Protein AF-A0A832YXT6-F1 (afdb_monomer)

Organism: NCBI:txid334771

Mean predicted aligned error: 10.34 Å

Radius of gyration: 21.73 Å; Cα contacts (8 Å, |Δi|>4): 148; chains: 1; bounding box: 52×57×68 Å

Solvent-accessible surface area (backbone atoms only — not comparable to full-atom values): 9411 Å² total; per-residue (Å²): 140,81,83,88,76,83,81,77,76,82,89,67,84,73,73,73,78,72,69,59,74,71,62,51,36,49,54,51,18,50,54,30,50,62,50,26,76,77,50,55,71,71,57,18,39,50,29,47,48,50,21,47,49,39,21,22,47,47,35,36,63,44,42,91,47,62,73,54,45,79,39,50,91,75,47,51,70,70,56,38,44,54,49,25,54,48,50,38,44,74,72,64,76,38,54,74,68,55,45,53,51,48,53,48,50,57,49,34,39,50,40,50,48,43,43,76,77,30,92,80,52,82,70,85,56,63,92,69,61,64,70,61,45,50,53,46,48,52,50,51,39,53,52,29,46,56,49,32,51,64,59,65,44,74,59,73,68,68,66,62,75,77,112

Nearest PDB structures (foldseek):
  1ylm-assembly1_B  TM=4.251E-01  e=3.078E-01  Bacillus subtilis subsp. subtilis str. 168
  2oer-assembly1_A  TM=2.114E-01  e=7.190E+00  Pseudomonas aeruginosa

Foldseek 3Di:
DDDDDDPDDPPCPPVPPPPPVLLVQLVQLVVLLVVLVVDDVLSVLVSLLVSLLSLLLSQQCLDPPPVCVVCVVVDDSLRSNVVSLVRCVVVVLADPVLSVLLNLLSVLSVLSNVCVVDVPSPDPRDDDDSVSSSVSSNVSSVSSVVSNCPRVDPDPVVVVVVD

Secondary structure (DSSP, 8-state):
--------------------TTHHHHHHHHHHHHHHTTS-HHHHHHHHHHHHHHHHHHHHHHSS-HHHHHTGGGS-HHHHHHHHHHHHHHTTSS-HHHHHHHHHHHHHHHHHHHHHH-TT--S-PPP--HHHHHHHHHHHHHHHHHHHHHHH---GGGTTT--

Sequence (163 aa):
MDTDKDDEKPSGGGKVMKSDPELSWNAKANELIEKALQYSADIAVILLLSAAEIAASAIIVCSKERKLRTNLCRLSTKKRLNRALSILRREGYVSHQEYLLIRRVLRDLRCIRNSMLHPICVERCSETDLSSAIGVVKRFIALADRYVVEKCRPSAAADSAIR

Structure (mmCIF, N/CA/C/O backbone):
data_AF-A0A832YXT6-F1
#
_entry.id   AF-A0A832YXT6-F1
#
loop_
_atom_site.group_PDB
_atom_site.id
_atom_site.type_symbol
_atom_site.label_atom_id
_atom_site.label_alt_id
_atom_site.label_comp_id
_atom_site.label_asym_id
_atom_site.label_entity_id
_atom_site.label_seq_id
_atom_site.pdbx_PDB_ins_code
_atom_site.Cartn_x
_atom_site.Cartn_y
_atom_site.Cartn_z
_atom_site.occupancy
_atom_site.B_iso_or_equiv
_atom_site.auth_seq_id
_atom_site.auth_comp_id
_atom_site.auth_asym_id
_atom_site.auth_atom_id
_atom_site.pdbx_PDB_model_num
ATOM 1 N N . MET A 1 1 ? 36.572 37.109 52.160 1.00 47.84 1 MET A N 1
ATOM 2 C CA . MET A 1 1 ? 37.078 35.955 51.391 1.00 47.84 1 MET A CA 1
ATOM 3 C C . MET A 1 1 ? 36.860 34.791 52.337 1.00 47.84 1 MET A C 1
ATOM 5 O O . MET A 1 1 ? 37.431 34.839 53.411 1.00 47.84 1 MET A O 1
ATOM 9 N N . ASP A 1 2 ? 35.838 33.957 52.188 1.00 42.06 2 ASP A N 1
ATOM 10 C CA . ASP A 1 2 ? 35.416 33.259 50.977 1.00 42.06 2 ASP A CA 1
ATOM 11 C C . ASP A 1 2 ? 33.891 33.158 50.844 1.00 42.06 2 ASP A C 1
ATOM 13 O O . ASP A 1 2 ? 33.147 33.236 51.816 1.00 42.06 2 ASP A O 1
ATOM 17 N N . THR A 1 3 ? 33.450 33.081 49.593 1.00 46.06 3 THR A N 1
ATOM 18 C CA . THR A 1 3 ? 32.055 33.034 49.150 1.00 46.06 3 THR A CA 1
ATOM 19 C C . THR A 1 3 ? 31.544 31.596 49.145 1.00 46.06 3 THR A C 1
ATOM 21 O O . THR A 1 3 ? 32.033 30.798 48.341 1.00 46.06 3 THR A O 1
ATOM 24 N N . ASP A 1 4 ? 30.526 31.295 49.948 1.00 43.22 4 ASP A N 1
ATOM 25 C CA . ASP A 1 4 ? 29.709 30.095 49.763 1.00 43.22 4 ASP A CA 1
ATOM 26 C C . ASP A 1 4 ? 28.814 30.301 48.537 1.00 43.22 4 ASP A C 1
ATOM 28 O O . ASP A 1 4 ? 27.963 31.190 48.493 1.00 43.22 4 ASP A O 1
ATOM 32 N N . LYS A 1 5 ? 29.101 29.528 47.489 1.00 50.44 5 LYS A N 1
ATOM 33 C CA . LYS A 1 5 ? 28.316 29.467 46.261 1.00 50.44 5 LYS A CA 1
ATOM 34 C C . LYS A 1 5 ? 27.227 28.416 46.434 1.00 50.44 5 LYS A C 1
ATOM 36 O O . LYS A 1 5 ? 27.525 27.234 46.578 1.00 50.44 5 LYS A O 1
ATOM 41 N N . ASP A 1 6 ? 25.984 28.870 46.368 1.00 44.47 6 ASP A N 1
ATOM 42 C CA . ASP A 1 6 ? 24.814 28.031 46.149 1.00 44.47 6 ASP A CA 1
ATOM 43 C C . ASP A 1 6 ? 24.897 27.397 44.752 1.00 44.47 6 ASP A C 1
ATOM 45 O O . ASP 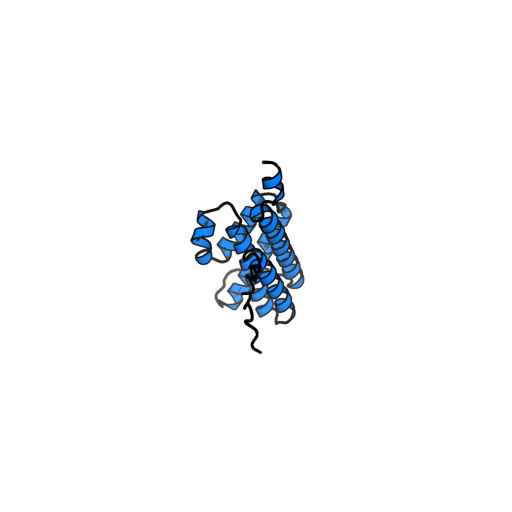A 1 6 ? 24.689 28.061 43.735 1.00 44.47 6 ASP A O 1
ATOM 49 N N . ASP A 1 7 ? 25.211 26.102 44.689 1.00 45.69 7 ASP A N 1
ATOM 50 C CA . ASP A 1 7 ? 25.070 25.316 43.464 1.00 45.69 7 ASP A CA 1
ATOM 51 C C . ASP A 1 7 ? 23.587 24.966 43.258 1.00 45.69 7 ASP A C 1
ATOM 53 O O . ASP A 1 7 ? 23.076 23.924 43.687 1.00 45.69 7 ASP A O 1
ATOM 57 N N . GLU A 1 8 ? 22.885 25.865 42.565 1.00 40.12 8 GLU A N 1
ATOM 58 C CA . GLU A 1 8 ? 21.626 25.567 41.891 1.00 40.12 8 GLU A CA 1
ATOM 59 C C . GLU A 1 8 ? 21.807 24.342 40.982 1.00 40.12 8 GLU A C 1
ATOM 61 O O . GLU A 1 8 ? 22.487 24.375 39.956 1.00 40.12 8 GLU A O 1
ATOM 66 N N . LYS A 1 9 ? 21.138 23.237 41.324 1.00 42.59 9 LYS A N 1
ATOM 67 C CA . LYS A 1 9 ? 20.906 22.143 40.375 1.00 42.59 9 LYS A CA 1
ATOM 68 C C . LYS A 1 9 ? 20.010 22.665 39.247 1.00 42.59 9 LYS A C 1
ATOM 70 O O . LYS A 1 9 ? 18.857 23.003 39.529 1.00 42.59 9 LYS A O 1
ATOM 75 N N . PRO A 1 10 ? 20.436 22.646 37.970 1.00 39.84 10 PRO A N 1
ATOM 76 C CA . PRO A 1 10 ? 19.526 22.958 36.886 1.00 39.84 10 PRO A CA 1
ATOM 77 C C . PRO A 1 10 ? 18.514 21.816 36.758 1.00 39.84 10 PRO A C 1
ATOM 79 O O . PRO A 1 10 ? 18.803 20.725 36.258 1.00 39.84 10 PRO A O 1
ATOM 82 N N . SER A 1 11 ? 17.293 22.092 37.219 1.00 46.38 11 SER A N 1
ATOM 83 C CA . SER A 1 11 ? 16.077 21.378 36.836 1.00 46.38 11 SER A CA 1
ATOM 84 C C . SER A 1 11 ? 15.826 21.624 35.351 1.00 46.38 11 SER A C 1
ATOM 86 O O . SER A 1 11 ? 15.066 22.497 34.954 1.00 46.38 11 SER A O 1
ATOM 88 N N . GLY A 1 12 ? 16.518 20.855 34.520 1.00 34.38 12 GLY A N 1
ATOM 89 C CA . GLY A 1 12 ? 16.417 20.886 33.070 1.00 34.38 12 GLY A CA 1
ATOM 90 C C . GLY A 1 12 ? 16.170 19.488 32.542 1.00 34.38 12 GLY A C 1
ATOM 91 O O . GLY A 1 12 ? 16.916 19.002 31.698 1.00 34.38 12 GLY A O 1
ATOM 92 N N . GLY A 1 13 ? 15.139 18.814 33.061 1.00 30.39 13 GLY A N 1
ATOM 93 C CA . GLY A 1 13 ? 14.572 17.627 32.433 1.00 30.39 13 GLY A CA 1
ATOM 94 C C . GLY A 1 13 ? 13.951 18.026 31.101 1.00 30.39 13 GLY A C 1
ATOM 95 O O . GLY A 1 13 ? 12.731 18.117 30.988 1.00 30.39 13 GLY A O 1
ATOM 96 N N . GLY A 1 14 ? 14.800 18.308 30.110 1.00 30.53 14 GLY A N 1
ATOM 97 C CA . GLY A 1 14 ? 14.432 18.431 28.716 1.00 30.53 14 GLY A CA 1
ATOM 98 C C . GLY A 1 14 ? 13.745 17.134 28.345 1.00 30.53 14 GLY A C 1
ATOM 99 O O . GLY A 1 14 ? 14.385 16.108 28.119 1.00 30.53 14 GLY A O 1
ATOM 100 N N . LYS A 1 15 ? 12.415 17.163 28.381 1.00 35.06 15 LYS A N 1
ATOM 101 C CA . LYS A 1 15 ? 11.565 16.076 27.936 1.00 35.06 15 LYS A CA 1
ATOM 102 C C . LYS A 1 15 ? 11.845 15.968 26.447 1.00 35.06 15 LYS A C 1
ATOM 104 O O . LYS A 1 15 ? 11.266 16.708 25.658 1.00 35.06 15 LYS A O 1
ATOM 109 N N . VAL A 1 16 ? 12.805 15.113 26.089 1.00 35.97 16 VAL A N 1
ATOM 110 C CA . VAL A 1 16 ? 13.066 14.702 24.713 1.00 35.97 16 VAL A CA 1
ATOM 111 C C . VAL A 1 16 ? 11.695 14.378 24.151 1.00 35.97 16 VAL A C 1
ATOM 113 O O . VAL A 1 16 ? 11.046 13.439 24.623 1.00 35.97 16 VAL A O 1
ATOM 116 N N . MET A 1 17 ? 11.206 15.224 23.240 1.00 36.25 17 MET A N 1
ATOM 117 C CA . MET A 1 17 ? 9.991 14.951 22.494 1.00 36.25 17 MET A CA 1
ATOM 118 C C . MET A 1 17 ? 10.288 13.654 21.758 1.00 36.25 17 MET A C 1
ATOM 120 O O . MET A 1 17 ? 10.969 13.651 20.737 1.00 36.25 17 MET A O 1
ATOM 124 N N . LYS A 1 18 ? 9.870 12.527 22.342 1.00 38.94 18 LYS A N 1
ATOM 125 C CA . LYS A 1 18 ? 9.826 11.253 21.646 1.00 38.94 18 LYS A CA 1
ATOM 126 C C . LYS A 1 18 ? 8.873 11.516 20.496 1.00 38.94 18 LYS A C 1
ATOM 128 O O . LYS A 1 18 ? 7.674 11.653 20.721 1.00 38.94 18 LYS A O 1
ATOM 133 N N . SER A 1 19 ? 9.430 11.718 19.307 1.00 47.38 19 SER A N 1
ATOM 134 C CA . SER A 1 19 ? 8.662 11.778 18.077 1.00 47.38 19 SER A CA 1
ATOM 135 C C . SER A 1 19 ? 7.743 10.566 18.084 1.00 47.38 19 SER A C 1
ATOM 137 O O . SER A 1 19 ? 8.212 9.452 18.332 1.00 47.38 19 SER A O 1
ATOM 139 N N . ASP A 1 20 ? 6.436 10.800 17.930 1.00 55.06 20 ASP A N 1
ATOM 140 C CA . ASP A 1 20 ? 5.442 9.732 17.984 1.00 55.06 20 ASP A CA 1
ATOM 141 C C . ASP A 1 20 ? 5.927 8.596 17.080 1.00 55.06 20 ASP A C 1
ATOM 143 O O . ASP A 1 20 ? 6.083 8.806 15.868 1.00 55.06 20 ASP A O 1
ATOM 147 N N . PRO A 1 21 ? 6.220 7.405 17.635 1.00 55.03 21 PRO A N 1
ATOM 148 C CA . PRO A 1 21 ? 6.840 6.340 16.870 1.00 55.03 21 PRO A CA 1
ATOM 149 C C . PRO A 1 21 ? 5.966 5.916 15.694 1.00 55.03 21 PRO A C 1
ATOM 151 O O . PRO A 1 21 ? 6.491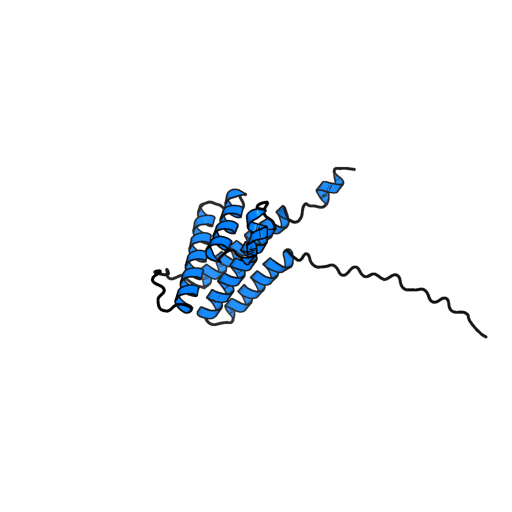 5.297 14.793 1.00 55.03 21 PRO A O 1
ATOM 154 N N . GLU A 1 22 ? 4.682 6.272 15.660 1.00 51.84 22 GLU A N 1
ATOM 155 C CA . GLU A 1 22 ? 3.734 5.989 14.579 1.00 51.84 22 GLU A CA 1
ATOM 156 C C . GLU A 1 22 ? 3.872 6.952 13.382 1.00 51.84 22 GLU A C 1
ATOM 158 O O . GLU A 1 22 ? 3.747 6.521 12.236 1.00 51.84 22 GLU A O 1
ATOM 163 N N . LEU A 1 23 ? 4.240 8.221 13.609 1.00 55.56 23 LEU A N 1
ATOM 164 C CA . LEU A 1 23 ? 4.557 9.191 12.542 1.00 55.56 23 LEU A CA 1
ATOM 165 C C . LEU A 1 23 ? 5.890 8.887 11.852 1.00 55.56 23 LEU A C 1
ATOM 167 O O . LEU A 1 23 ? 6.079 9.175 10.670 1.00 55.56 23 LEU A O 1
ATOM 171 N N . SER A 1 24 ? 6.799 8.239 12.579 1.00 74.88 24 SER A N 1
ATOM 172 C CA . SER A 1 24 ? 8.070 7.755 12.039 1.00 74.88 24 SER A CA 1
ATOM 173 C C . SER A 1 24 ? 7.877 6.744 10.894 1.00 74.88 24 SER A C 1
ATOM 175 O O . SER A 1 24 ? 8.708 6.677 9.990 1.00 74.88 24 SER A O 1
ATOM 177 N N . TRP A 1 25 ? 6.764 5.997 10.850 1.00 84.75 25 TRP A N 1
ATOM 178 C CA . TRP A 1 25 ? 6.602 4.894 9.892 1.00 84.75 25 TRP A CA 1
ATOM 179 C C . TRP A 1 25 ? 6.303 5.420 8.494 1.00 84.75 25 TRP A C 1
ATOM 181 O O . TRP A 1 25 ? 6.964 5.021 7.538 1.00 84.75 25 TRP A O 1
ATOM 191 N N . ASN A 1 26 ? 5.361 6.352 8.354 1.00 86.44 26 ASN A N 1
ATOM 192 C CA . ASN A 1 26 ? 5.058 6.929 7.044 1.00 86.44 26 ASN A CA 1
ATOM 193 C C . ASN A 1 26 ? 6.191 7.836 6.550 1.00 86.44 26 ASN A C 1
ATOM 195 O O . ASN A 1 26 ? 6.486 7.835 5.356 1.00 86.44 26 ASN A O 1
ATOM 199 N N . ALA A 1 27 ? 6.892 8.532 7.452 1.00 86.19 27 ALA A N 1
ATOM 200 C CA . ALA A 1 27 ? 8.130 9.231 7.109 1.00 86.19 27 ALA A CA 1
ATOM 201 C C . ALA A 1 27 ? 9.182 8.255 6.551 1.00 86.19 27 ALA A C 1
ATOM 203 O O . ALA A 1 27 ? 9.743 8.490 5.480 1.00 86.19 27 ALA A O 1
ATOM 204 N N . LYS A 1 28 ? 9.370 7.099 7.205 1.00 90.19 28 LYS A N 1
ATOM 205 C CA . LYS A 1 28 ? 10.270 6.047 6.720 1.00 90.19 28 LYS A CA 1
ATOM 206 C C . LYS A 1 28 ? 9.821 5.460 5.382 1.00 90.19 28 LYS A C 1
ATOM 208 O O . LYS A 1 28 ? 10.658 5.170 4.532 1.00 90.19 28 LYS A O 1
ATOM 213 N N . ALA A 1 29 ? 8.516 5.289 5.179 1.00 89.94 29 ALA A N 1
ATOM 214 C CA . ALA A 1 29 ? 7.971 4.835 3.905 1.00 89.94 29 ALA A CA 1
ATOM 215 C C . ALA A 1 29 ? 8.293 5.829 2.777 1.00 89.94 29 ALA A C 1
ATOM 217 O O . ALA A 1 29 ? 8.741 5.401 1.718 1.00 89.94 29 ALA A O 1
ATOM 218 N N . ASN A 1 30 ? 8.139 7.137 3.012 1.00 89.81 30 ASN A N 1
ATOM 219 C CA . ASN A 1 30 ? 8.483 8.173 2.033 1.00 89.81 30 ASN A CA 1
ATOM 220 C C . ASN A 1 30 ? 9.986 8.205 1.704 1.00 89.81 30 ASN A C 1
ATOM 222 O O . ASN A 1 30 ? 10.333 8.278 0.528 1.00 89.81 30 ASN A O 1
ATOM 226 N N . GLU A 1 31 ? 10.870 8.033 2.693 1.00 92.06 31 GLU A N 1
ATOM 227 C CA . GLU A 1 31 ? 12.325 7.919 2.468 1.00 92.06 31 GLU A CA 1
ATOM 228 C C . GLU A 1 31 ? 12.667 6.767 1.499 1.00 92.06 31 GLU A C 1
ATOM 230 O O . GLU A 1 31 ? 13.546 6.884 0.644 1.00 92.06 31 GLU A O 1
ATOM 235 N N . LEU A 1 32 ? 11.953 5.638 1.592 1.00 91.25 32 LEU A N 1
ATOM 236 C CA . LEU A 1 32 ? 12.145 4.516 0.668 1.00 91.25 32 LEU A CA 1
ATOM 237 C C . LEU A 1 32 ? 11.677 4.840 -0.757 1.00 91.25 32 LEU A C 1
ATOM 239 O O . LEU A 1 32 ? 12.273 4.335 -1.707 1.00 91.25 32 LEU A O 1
ATOM 243 N N . ILE A 1 33 ? 10.655 5.686 -0.922 1.00 90.44 33 ILE A N 1
ATOM 244 C CA . ILE A 1 33 ? 10.227 6.158 -2.247 1.00 90.44 33 ILE A CA 1
ATOM 245 C C . ILE A 1 33 ? 11.299 7.047 -2.878 1.00 90.44 33 ILE A C 1
ATOM 247 O O . ILE A 1 33 ? 11.597 6.891 -4.058 1.00 90.44 33 ILE A O 1
ATOM 251 N N . GLU A 1 34 ? 11.895 7.956 -2.107 1.00 91.19 34 GLU A N 1
ATOM 252 C CA . GLU A 1 34 ? 12.977 8.823 -2.592 1.00 91.19 34 GLU A CA 1
ATOM 253 C C . GLU A 1 34 ? 14.192 8.006 -3.028 1.00 91.19 34 GLU A C 1
ATOM 255 O O . GLU A 1 34 ? 14.741 8.234 -4.105 1.00 91.19 34 GLU A O 1
ATOM 260 N N . LYS A 1 35 ? 14.552 6.987 -2.242 1.00 89.25 35 LYS A N 1
ATOM 261 C CA . LYS A 1 35 ? 15.599 6.031 -2.611 1.00 89.25 35 LYS A CA 1
ATOM 262 C C . LYS A 1 35 ? 15.248 5.261 -3.878 1.00 89.25 35 LYS A C 1
ATOM 264 O O . LYS A 1 35 ? 16.109 5.107 -4.733 1.00 89.25 35 LYS A O 1
ATOM 269 N N . ALA A 1 36 ? 14.000 4.819 -4.048 1.00 88.62 36 ALA A N 1
ATOM 270 C CA . ALA A 1 36 ? 13.584 4.062 -5.231 1.00 88.62 36 ALA A CA 1
ATOM 271 C C . ALA A 1 36 ? 13.848 4.806 -6.554 1.00 88.62 36 ALA A C 1
ATOM 273 O O . ALA A 1 36 ? 14.106 4.159 -7.562 1.00 88.62 36 ALA A O 1
ATOM 274 N N . LEU A 1 37 ? 13.844 6.144 -6.545 1.00 86.00 37 LEU A N 1
ATOM 275 C CA . LEU A 1 37 ? 14.147 6.971 -7.720 1.00 86.00 37 LEU A CA 1
ATOM 276 C C . LEU A 1 37 ? 15.634 6.971 -8.118 1.00 86.00 37 LEU A C 1
ATOM 278 O O . LEU A 1 37 ? 15.966 7.416 -9.212 1.00 86.00 37 LEU A O 1
ATOM 282 N N . GLN A 1 38 ? 16.523 6.506 -7.239 1.00 91.75 38 GLN A N 1
ATOM 283 C CA . GLN A 1 38 ? 17.979 6.558 -7.415 1.00 91.75 38 GLN A CA 1
ATOM 284 C C . GLN A 1 38 ? 18.588 5.212 -7.838 1.00 91.75 38 GLN A C 1
ATOM 286 O O . GLN A 1 38 ? 19.777 5.150 -8.144 1.00 91.75 38 GLN A O 1
ATOM 291 N N . TYR A 1 39 ? 17.804 4.132 -7.834 1.00 91.94 39 TYR A N 1
ATOM 292 C CA . TYR A 1 39 ? 18.285 2.773 -8.094 1.00 91.94 39 TYR A CA 1
ATOM 293 C C . TYR A 1 39 ? 17.703 2.178 -9.382 1.00 91.94 39 TYR A C 1
ATOM 295 O O . TYR A 1 39 ? 16.811 2.743 -10.013 1.00 91.94 39 TYR A O 1
ATOM 303 N N . SER A 1 40 ? 18.213 1.003 -9.768 1.00 90.44 40 SER A N 1
ATOM 304 C CA . SER A 1 40 ? 17.661 0.207 -10.867 1.00 90.44 40 SER A CA 1
ATOM 305 C C . SER A 1 40 ? 16.192 -0.157 -10.627 1.00 90.44 40 SER A C 1
ATOM 307 O O . SER A 1 40 ? 15.728 -0.205 -9.485 1.00 90.44 40 SER A O 1
ATOM 309 N N . ALA A 1 41 ? 15.469 -0.467 -11.707 1.00 87.62 41 ALA A N 1
ATOM 310 C CA . ALA A 1 41 ? 14.049 -0.818 -11.650 1.00 87.62 41 ALA A CA 1
ATOM 311 C C . ALA A 1 41 ? 13.753 -1.958 -10.654 1.00 87.62 41 ALA A C 1
ATOM 313 O O . ALA A 1 41 ? 12.804 -1.869 -9.876 1.00 87.62 41 ALA A O 1
ATOM 314 N N . ASP A 1 42 ? 14.606 -2.980 -10.610 1.00 89.00 42 ASP A N 1
ATOM 315 C CA . ASP A 1 42 ? 14.468 -4.126 -9.705 1.00 89.00 42 ASP A CA 1
ATOM 316 C C . ASP A 1 42 ? 14.538 -3.715 -8.227 1.00 89.00 42 ASP A C 1
ATOM 318 O O . ASP A 1 42 ? 13.679 -4.068 -7.411 1.00 89.00 42 ASP A O 1
ATOM 322 N N . ILE A 1 43 ? 15.537 -2.901 -7.876 1.00 92.06 43 ILE A N 1
ATOM 323 C CA . ILE A 1 43 ? 15.699 -2.378 -6.516 1.00 92.06 43 ILE A CA 1
ATOM 324 C C . ILE A 1 43 ? 14.550 -1.420 -6.185 1.00 92.06 43 ILE A C 1
ATOM 326 O O . ILE A 1 43 ? 14.006 -1.470 -5.079 1.00 92.06 43 ILE A O 1
ATOM 330 N N . ALA A 1 44 ? 14.126 -0.593 -7.143 1.00 93.19 44 ALA A N 1
ATOM 331 C CA . ALA A 1 44 ? 12.995 0.308 -6.976 1.00 93.19 44 ALA A CA 1
ATOM 332 C C . ALA A 1 44 ? 11.714 -0.463 -6.616 1.00 93.19 44 ALA A C 1
ATOM 334 O O . ALA A 1 44 ? 11.022 -0.084 -5.673 1.00 93.19 44 ALA A O 1
ATOM 335 N N . VAL A 1 45 ? 11.430 -1.593 -7.272 1.00 93.75 45 VAL A N 1
ATOM 336 C CA . VAL A 1 45 ? 10.276 -2.453 -6.946 1.00 93.75 45 VAL A CA 1
ATOM 337 C C . VAL A 1 45 ? 10.345 -2.985 -5.509 1.00 93.75 45 VAL A C 1
ATOM 339 O O . VAL A 1 45 ? 9.336 -2.965 -4.795 1.00 93.75 45 VAL A O 1
ATOM 342 N N . ILE A 1 46 ? 11.522 -3.423 -5.051 1.00 94.62 46 ILE A N 1
ATOM 343 C CA . ILE A 1 46 ? 11.723 -3.896 -3.670 1.00 94.62 46 ILE A CA 1
ATOM 344 C C . ILE A 1 46 ? 11.458 -2.766 -2.665 1.00 94.62 46 ILE A C 1
ATOM 346 O O . ILE A 1 46 ? 10.765 -2.976 -1.662 1.00 94.62 46 ILE A O 1
ATOM 350 N N . LEU A 1 47 ? 11.975 -1.566 -2.938 1.00 96.00 47 LEU A N 1
ATOM 351 C CA . LEU A 1 47 ? 11.819 -0.393 -2.076 1.00 96.00 47 LEU A CA 1
ATOM 352 C C . LEU A 1 47 ? 10.366 0.098 -2.033 1.00 96.00 47 LEU A C 1
ATOM 354 O O . LEU A 1 47 ? 9.842 0.341 -0.946 1.00 96.00 47 LEU A O 1
ATOM 358 N N . LEU A 1 48 ? 9.683 0.154 -3.180 1.00 96.62 48 LEU A N 1
ATOM 359 C CA . LEU A 1 48 ? 8.265 0.516 -3.281 1.00 96.62 48 LEU A CA 1
ATOM 360 C C . LEU A 1 48 ? 7.372 -0.436 -2.487 1.00 96.62 48 LEU A C 1
ATOM 362 O O . LEU A 1 48 ? 6.492 -0.004 -1.739 1.00 96.62 48 LEU A O 1
ATOM 366 N N . LEU A 1 49 ? 7.603 -1.741 -2.627 1.00 96.81 49 LEU A N 1
ATOM 367 C CA . LEU A 1 49 ? 6.836 -2.737 -1.892 1.00 96.81 49 LEU A CA 1
ATOM 368 C C . LEU A 1 49 ? 7.106 -2.647 -0.386 1.00 96.81 49 LEU A C 1
ATOM 370 O O . LEU A 1 49 ? 6.165 -2.711 0.402 1.00 96.81 49 LEU A O 1
ATOM 374 N N . SER A 1 50 ? 8.359 -2.427 0.014 1.00 97.12 50 SER A N 1
ATOM 375 C CA . SER A 1 50 ? 8.733 -2.230 1.420 1.00 97.12 50 SER A CA 1
ATOM 376 C C . SER A 1 50 ? 8.071 -0.982 2.015 1.00 97.12 50 SER A C 1
ATOM 378 O O . SER A 1 50 ? 7.520 -1.048 3.113 1.00 97.12 50 SER A O 1
ATOM 380 N N . ALA A 1 51 ? 8.035 0.131 1.276 1.00 97.62 51 ALA A N 1
ATOM 381 C CA . ALA A 1 51 ? 7.332 1.350 1.678 1.00 97.62 51 ALA A CA 1
ATOM 382 C C . ALA A 1 51 ? 5.833 1.093 1.905 1.00 97.62 51 ALA A C 1
ATOM 384 O O . ALA A 1 51 ? 5.274 1.481 2.934 1.00 97.62 51 ALA A O 1
ATOM 385 N N . ALA A 1 52 ? 5.190 0.360 0.991 1.00 97.88 52 ALA A N 1
ATOM 386 C CA . ALA A 1 52 ? 3.798 -0.043 1.147 1.00 97.88 52 ALA A CA 1
ATOM 387 C C . ALA A 1 52 ? 3.586 -0.973 2.358 1.00 97.88 52 ALA A C 1
ATOM 389 O O . ALA A 1 52 ? 2.572 -0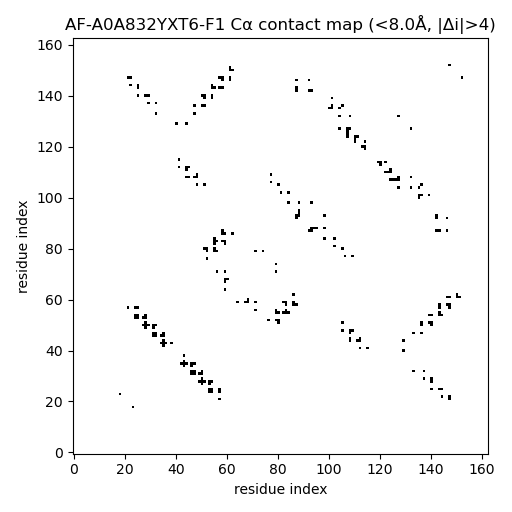.864 3.046 1.00 97.88 52 ALA A O 1
ATOM 390 N N . GLU A 1 53 ? 4.521 -1.877 2.661 1.00 97.81 53 GLU A N 1
ATOM 391 C CA . GLU A 1 53 ? 4.436 -2.744 3.843 1.00 97.81 53 GLU A CA 1
ATOM 392 C C . GLU A 1 53 ? 4.546 -1.966 5.159 1.00 97.81 53 GLU A C 1
ATOM 394 O O . GLU A 1 53 ? 3.831 -2.289 6.115 1.00 97.81 53 GLU A O 1
ATOM 399 N N . ILE A 1 54 ? 5.391 -0.933 5.205 1.00 96.62 54 ILE A N 1
ATOM 400 C CA . ILE A 1 54 ? 5.508 -0.034 6.359 1.00 96.62 54 ILE A CA 1
ATOM 401 C C . ILE A 1 54 ? 4.193 0.726 6.567 1.00 96.62 54 ILE A C 1
ATOM 403 O O . ILE A 1 54 ? 3.609 0.638 7.649 1.00 96.62 54 ILE A O 1
ATOM 407 N N . ALA A 1 55 ? 3.664 1.372 5.523 1.00 96.94 55 ALA A N 1
ATOM 408 C CA . ALA A 1 55 ? 2.390 2.095 5.592 1.00 96.94 55 ALA A CA 1
ATOM 409 C C . ALA A 1 55 ? 1.215 1.176 5.979 1.00 96.94 55 ALA A C 1
ATOM 411 O O . ALA A 1 55 ? 0.392 1.506 6.834 1.00 96.94 55 ALA A O 1
ATOM 412 N N . ALA A 1 56 ? 1.163 -0.035 5.413 1.00 97.56 56 ALA A N 1
ATOM 413 C CA . ALA A 1 56 ? 0.161 -1.033 5.774 1.00 97.56 56 ALA A CA 1
ATOM 414 C C . ALA A 1 56 ? 0.253 -1.451 7.247 1.00 97.56 56 ALA A C 1
ATOM 416 O O . ALA A 1 56 ? -0.768 -1.706 7.888 1.00 97.56 56 ALA A O 1
ATOM 417 N N . SER A 1 57 ? 1.466 -1.525 7.787 1.00 96.12 57 SER A N 1
ATOM 418 C CA . SER A 1 57 ? 1.669 -1.845 9.194 1.00 96.12 57 SER A CA 1
ATOM 419 C C . SER A 1 57 ? 1.194 -0.716 10.103 1.00 96.12 57 SER A C 1
ATOM 421 O O . SER A 1 57 ? 0.494 -1.006 11.071 1.00 96.12 57 SER A O 1
ATOM 423 N N . ALA A 1 58 ? 1.476 0.542 9.752 1.00 95.19 58 ALA A N 1
ATOM 424 C CA . ALA A 1 58 ? 0.989 1.710 10.485 1.00 95.19 58 ALA A CA 1
ATOM 425 C C . ALA A 1 58 ? -0.551 1.733 10.552 1.00 95.19 58 ALA A C 1
ATOM 427 O O . ALA A 1 58 ? -1.127 1.848 11.634 1.00 95.19 58 ALA A O 1
ATOM 428 N N . ILE A 1 59 ? -1.230 1.477 9.424 1.00 96.50 59 ILE A N 1
ATOM 429 C CA . ILE A 1 59 ? -2.698 1.336 9.384 1.00 96.50 59 ILE A CA 1
ATOM 430 C C . ILE A 1 59 ? -3.174 0.238 10.340 1.00 96.50 59 ILE A C 1
ATOM 432 O O . ILE A 1 59 ? -4.113 0.440 11.106 1.00 96.50 59 ILE A O 1
ATOM 436 N N . ILE A 1 60 ? -2.551 -0.946 10.306 1.00 96.38 60 ILE A N 1
ATOM 437 C CA . ILE A 1 60 ? -2.974 -2.069 11.154 1.00 96.38 60 ILE A CA 1
ATOM 438 C C . ILE A 1 60 ? -2.786 -1.735 12.636 1.00 96.38 60 ILE A C 1
ATOM 440 O O . ILE A 1 60 ? -3.698 -2.017 13.417 1.00 96.38 60 ILE A O 1
ATOM 444 N N . VAL A 1 61 ? -1.652 -1.138 13.016 1.00 94.50 61 VAL A N 1
ATOM 445 C CA . VAL A 1 61 ? -1.359 -0.708 14.394 1.00 94.50 61 VAL A CA 1
ATOM 446 C C . VAL A 1 61 ? -2.414 0.280 14.893 1.00 94.50 61 VAL A C 1
ATOM 448 O O . VAL A 1 61 ? -2.946 0.080 15.984 1.00 94.50 61 VAL A O 1
ATOM 451 N N . CYS A 1 62 ? -2.803 1.250 14.066 1.00 93.38 62 CYS A N 1
ATOM 452 C CA . CYS A 1 62 ? -3.819 2.242 14.426 1.00 93.38 62 CYS A CA 1
ATOM 453 C C . CYS A 1 62 ? -5.267 1.746 14.330 1.00 93.38 62 CYS A C 1
ATOM 455 O O . CYS A 1 62 ? -6.178 2.337 14.907 1.00 93.38 62 CYS A O 1
ATOM 457 N N . SER A 1 63 ? -5.510 0.638 13.631 1.00 93.81 63 SER A N 1
ATOM 458 C CA . SER A 1 63 ? -6.856 0.080 13.499 1.00 93.81 63 SER A CA 1
ATOM 459 C C . SER A 1 63 ? -7.360 -0.564 14.784 1.00 93.81 63 SER A C 1
ATOM 461 O O . SER A 1 63 ? -6.577 -1.028 15.607 1.00 93.81 63 SER A O 1
ATOM 463 N N . LYS A 1 64 ? -8.682 -0.726 14.923 1.00 92.12 64 LYS A N 1
ATOM 464 C CA . LYS A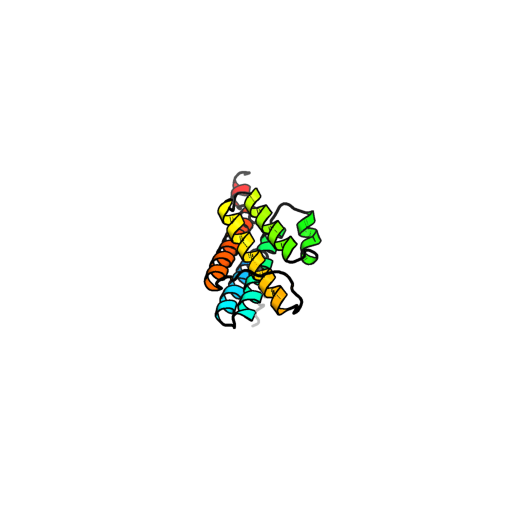 1 64 ? -9.318 -1.425 16.063 1.00 92.12 64 LYS A CA 1
ATOM 465 C C . LYS A 1 64 ? -9.120 -2.959 16.057 1.00 92.12 64 LYS A C 1
ATOM 467 O O . LYS A 1 64 ? -9.623 -3.661 16.932 1.00 92.12 64 LYS A O 1
ATOM 472 N N . GLU A 1 65 ? -8.370 -3.509 15.101 1.00 91.62 65 GLU A N 1
ATOM 473 C CA . GLU A 1 65 ? -8.238 -4.951 14.855 1.00 91.62 65 GLU A CA 1
ATOM 474 C C . GLU A 1 65 ? -7.175 -5.619 15.750 1.00 91.62 65 GLU A C 1
ATOM 476 O O . GLU A 1 65 ? -6.076 -5.969 15.306 1.00 91.62 65 GLU A O 1
ATOM 481 N N . ARG A 1 66 ? -7.500 -5.864 17.029 1.00 92.00 66 ARG A N 1
ATOM 482 C CA . ARG A 1 66 ? -6.559 -6.428 18.027 1.00 92.00 66 ARG A CA 1
ATOM 483 C C . ARG A 1 66 ? -5.822 -7.691 17.551 1.00 92.00 66 ARG A C 1
ATOM 485 O O . ARG A 1 66 ? -4.617 -7.824 17.778 1.00 92.00 66 ARG A O 1
ATOM 492 N N . LYS A 1 67 ? -6.519 -8.616 16.877 1.00 93.31 67 LYS A N 1
ATOM 493 C CA . LYS A 1 67 ? -5.921 -9.861 16.351 1.00 93.31 67 LYS A CA 1
ATOM 494 C C . LYS A 1 67 ? -4.880 -9.601 15.257 1.00 93.31 67 LYS A C 1
ATOM 496 O O . LYS A 1 67 ? -3.921 -10.359 15.146 1.00 93.31 67 LYS A O 1
ATOM 501 N N . LEU A 1 68 ? -5.064 -8.558 14.445 1.00 93.12 68 LEU A N 1
ATOM 502 C CA . LEU A 1 68 ? -4.104 -8.201 13.400 1.00 93.12 68 LEU A CA 1
ATOM 503 C C . LEU A 1 68 ? -2.866 -7.537 13.998 1.00 93.12 68 LEU A C 1
ATOM 505 O O . LEU A 1 68 ? -1.761 -7.927 13.638 1.00 93.12 68 LEU A O 1
ATOM 509 N N . ARG A 1 69 ? -3.044 -6.620 14.957 1.00 92.50 69 ARG A N 1
ATOM 510 C CA . ARG A 1 69 ? -1.931 -5.953 15.658 1.00 92.50 69 ARG A CA 1
ATOM 511 C C . ARG A 1 69 ? -1.010 -6.948 16.357 1.00 92.50 69 ARG A C 1
ATOM 513 O O . ARG A 1 69 ? 0.196 -6.928 16.159 1.00 92.50 69 ARG A O 1
ATOM 520 N N . THR A 1 70 ? -1.593 -7.875 17.113 1.00 92.44 70 THR A N 1
ATOM 521 C CA . THR A 1 70 ? -0.842 -8.909 17.853 1.00 92.44 70 THR A CA 1
ATOM 522 C C . THR A 1 70 ? -0.078 -9.877 16.948 1.00 92.44 70 THR A C 1
ATOM 524 O O . THR A 1 70 ? 0.943 -10.416 17.357 1.00 92.44 70 THR A O 1
ATOM 527 N N . ASN A 1 71 ? -0.535 -10.084 15.711 1.00 93.88 71 ASN A N 1
ATOM 528 C CA . ASN A 1 71 ? 0.106 -10.986 14.753 1.00 93.88 71 ASN A CA 1
ATOM 529 C C . ASN A 1 71 ? 0.870 -10.254 13.645 1.00 93.88 71 ASN A C 1
ATOM 531 O O . ASN A 1 71 ? 1.256 -10.896 12.671 1.00 93.88 71 ASN A O 1
ATOM 535 N N . LEU A 1 72 ? 1.088 -8.940 13.761 1.00 91.50 72 LEU A N 1
ATOM 536 C CA . LEU A 1 72 ? 1.578 -8.089 12.673 1.00 91.50 72 LEU A CA 1
ATOM 537 C C . LEU A 1 72 ? 2.868 -8.616 12.022 1.00 91.50 72 LEU A C 1
ATOM 539 O O . LEU A 1 72 ? 2.951 -8.719 10.793 1.00 91.50 72 LEU A O 1
ATOM 543 N N . CYS A 1 73 ? 3.839 -9.022 12.844 1.00 91.69 73 CYS A N 1
ATOM 544 C CA . CYS A 1 73 ? 5.124 -9.561 12.387 1.00 91.69 73 CYS A CA 1
ATOM 545 C C . CYS A 1 73 ? 4.994 -10.928 11.697 1.00 91.69 73 CYS A C 1
ATOM 547 O O . CYS A 1 73 ? 5.840 -11.290 10.889 1.00 91.69 73 CYS A O 1
ATOM 549 N N . ARG A 1 74 ? 3.921 -11.677 11.978 1.00 94.50 74 ARG A N 1
ATOM 550 C CA . ARG A 1 74 ? 3.637 -12.997 11.388 1.00 94.50 74 ARG A CA 1
ATOM 551 C C . ARG A 1 74 ? 2.772 -12.913 10.128 1.00 94.50 74 ARG A C 1
ATOM 553 O O . ARG A 1 74 ? 2.527 -13.928 9.478 1.00 94.50 74 ARG A O 1
ATOM 560 N N 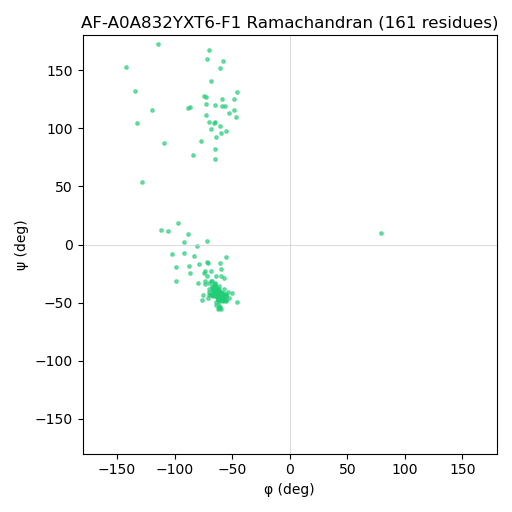. LEU A 1 75 ? 2.250 -11.734 9.784 1.00 95.38 75 LEU A N 1
ATOM 561 C CA . LEU A 1 75 ? 1.470 -11.567 8.563 1.00 95.38 75 LEU A CA 1
ATOM 562 C C . LEU A 1 75 ? 2.399 -11.575 7.349 1.00 95.38 75 LEU A C 1
ATOM 5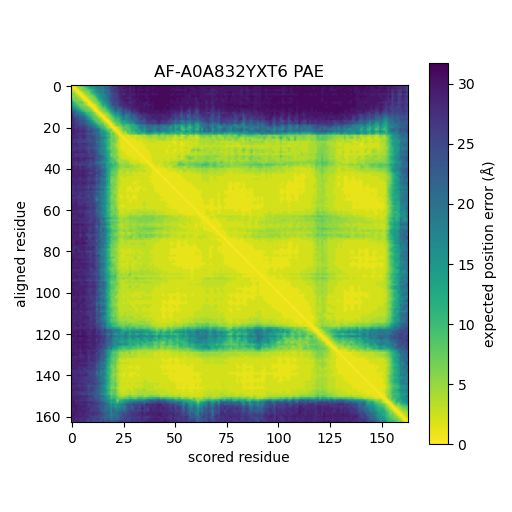64 O O . LEU A 1 75 ? 3.322 -10.771 7.263 1.00 95.38 75 LEU A O 1
ATOM 568 N N . SER A 1 76 ? 2.096 -12.427 6.369 1.00 95.56 76 SER A N 1
ATOM 569 C CA . SER A 1 76 ? 2.745 -12.352 5.060 1.00 95.56 76 SER A CA 1
ATOM 570 C C . SER A 1 76 ? 2.472 -11.004 4.387 1.00 95.56 76 SER A C 1
ATOM 572 O O . SER A 1 76 ? 1.398 -10.424 4.581 1.00 95.56 76 SER A O 1
ATOM 574 N N . THR A 1 77 ? 3.389 -10.544 3.528 1.00 95.06 77 THR A N 1
ATOM 575 C CA . THR A 1 77 ? 3.254 -9.302 2.741 1.00 95.06 77 THR A CA 1
ATOM 576 C C . THR A 1 77 ? 1.875 -9.186 2.084 1.00 95.06 77 THR A C 1
ATOM 578 O O . THR A 1 77 ? 1.161 -8.205 2.281 1.00 95.06 77 THR A O 1
ATOM 581 N N . LYS A 1 78 ? 1.416 -10.246 1.397 1.00 95.62 78 LYS A N 1
ATOM 582 C CA . LYS A 1 78 ? 0.076 -10.307 0.780 1.00 95.62 78 LYS A CA 1
ATOM 583 C C . LYS A 1 78 ? -1.043 -10.049 1.791 1.00 95.62 78 LYS A C 1
ATOM 585 O O . LYS A 1 78 ? -1.958 -9.278 1.511 1.00 95.62 78 LYS A O 1
ATOM 590 N N . LYS A 1 79 ? -1.003 -10.713 2.949 1.00 96.94 79 LYS A N 1
ATOM 591 C CA . LYS A 1 79 ? -2.053 -10.596 3.968 1.00 96.94 79 LYS A CA 1
ATOM 592 C C . LYS A 1 79 ? -2.028 -9.218 4.625 1.00 96.94 79 LYS A C 1
ATOM 594 O O . LYS A 1 79 ? -3.094 -8.645 4.821 1.00 96.94 79 LYS A O 1
ATOM 599 N N . ARG A 1 80 ? -0.842 -8.680 4.911 1.00 97.19 80 ARG A N 1
ATOM 600 C CA . ARG A 1 80 ? -0.644 -7.348 5.495 1.00 97.19 80 ARG A CA 1
ATOM 601 C C . ARG A 1 80 ? -1.235 -6.252 4.605 1.00 97.19 80 ARG A C 1
ATOM 603 O O . ARG A 1 80 ? -2.136 -5.544 5.046 1.00 97.19 80 ARG A O 1
ATOM 610 N N . LEU A 1 81 ? -0.822 -6.196 3.337 1.00 97.94 81 LEU A N 1
ATOM 611 C CA . LEU A 1 81 ? -1.304 -5.205 2.365 1.00 97.94 81 LEU A CA 1
ATOM 612 C C . LEU A 1 81 ? -2.823 -5.301 2.161 1.00 97.94 81 LEU A C 1
ATOM 614 O O . LEU A 1 81 ? -3.535 -4.303 2.266 1.00 97.94 81 LEU A O 1
ATOM 618 N N . ASN A 1 82 ? -3.346 -6.516 1.951 1.00 97.88 82 ASN A N 1
ATOM 619 C CA . ASN A 1 82 ? -4.782 -6.718 1.745 1.00 97.88 82 ASN A CA 1
ATOM 620 C C . ASN A 1 82 ? -5.614 -6.291 2.960 1.00 97.88 82 ASN A C 1
ATOM 622 O O . ASN A 1 82 ? -6.705 -5.744 2.792 1.00 97.88 82 ASN A O 1
ATOM 626 N N . ARG A 1 83 ? -5.134 -6.557 4.182 1.00 97.81 83 ARG A N 1
ATOM 627 C CA . ARG A 1 83 ? -5.852 -6.186 5.406 1.00 97.81 83 ARG A CA 1
ATOM 628 C C . ARG A 1 83 ? -5.842 -4.679 5.621 1.00 97.81 83 ARG A C 1
ATOM 630 O O . ARG A 1 83 ? -6.916 -4.133 5.840 1.00 97.81 83 ARG A O 1
ATOM 637 N N . ALA A 1 84 ? -4.695 -4.020 5.470 1.00 98.06 84 ALA A N 1
ATOM 638 C CA . ALA A 1 84 ? -4.602 -2.565 5.564 1.00 98.06 84 ALA A CA 1
ATOM 639 C C . ALA A 1 84 ? -5.526 -1.863 4.555 1.00 98.06 84 ALA A C 1
ATOM 641 O O . ALA A 1 84 ? -6.329 -1.014 4.929 1.00 98.06 84 ALA A O 1
ATOM 642 N N . LEU A 1 85 ? -5.508 -2.292 3.291 1.00 97.94 85 LEU A N 1
ATOM 643 C CA . LEU A 1 85 ? -6.370 -1.707 2.264 1.00 97.94 85 LEU A CA 1
ATOM 644 C C . LEU A 1 85 ? -7.866 -1.972 2.519 1.00 97.94 85 LEU A C 1
ATOM 646 O O . LEU A 1 85 ? -8.709 -1.119 2.248 1.00 97.94 85 LEU A O 1
ATOM 650 N N . SER A 1 86 ? -8.207 -3.139 3.077 1.00 97.94 86 SER A N 1
ATOM 651 C CA . SER A 1 86 ? -9.589 -3.450 3.475 1.00 97.94 86 SER A CA 1
ATOM 652 C C . SER A 1 86 ? -10.059 -2.587 4.649 1.00 97.94 86 SER A C 1
ATOM 654 O O . SER A 1 86 ? -11.216 -2.176 4.660 1.00 97.94 86 SER A O 1
ATOM 656 N N . ILE A 1 87 ? -9.173 -2.291 5.607 1.00 98.00 87 ILE A N 1
ATOM 657 C CA . ILE A 1 87 ? -9.444 -1.365 6.715 1.00 98.00 87 ILE A CA 1
ATOM 658 C C . ILE A 1 87 ? -9.766 0.022 6.152 1.00 98.00 87 ILE A C 1
ATOM 660 O O . ILE A 1 87 ? -10.854 0.534 6.408 1.00 98.00 87 ILE A O 1
ATOM 664 N N . LEU A 1 88 ? -8.891 0.575 5.303 1.00 98.06 88 LEU A N 1
ATOM 665 C CA . LEU A 1 88 ? -9.108 1.888 4.686 1.00 98.06 88 LEU A CA 1
ATOM 666 C C . LEU A 1 88 ? -10.425 1.961 3.899 1.00 98.06 88 LEU A C 1
ATOM 668 O O . LEU A 1 88 ? -11.161 2.939 4.013 1.00 98.06 88 LEU A O 1
ATOM 672 N N . ARG A 1 89 ? -10.760 0.920 3.122 1.00 98.00 89 ARG A N 1
ATOM 673 C CA . ARG A 1 89 ? -12.012 0.875 2.349 1.00 98.00 89 ARG A CA 1
ATOM 674 C C . ARG A 1 89 ? -13.250 0.799 3.238 1.00 98.00 89 ARG A C 1
ATOM 676 O O . ARG A 1 89 ? -14.244 1.460 2.935 1.00 98.00 89 ARG A O 1
ATOM 683 N N . ARG A 1 90 ? -13.213 -0.029 4.286 1.00 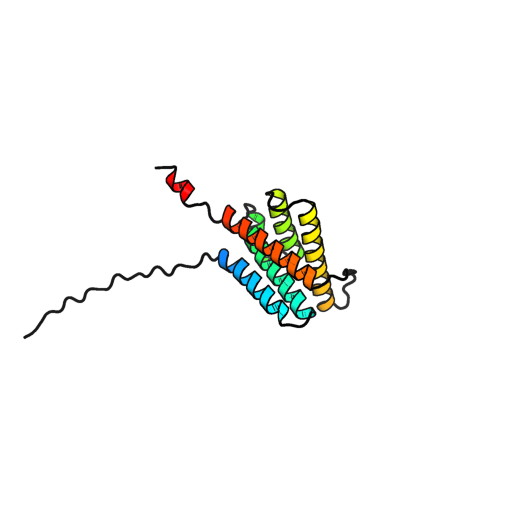97.50 90 ARG A N 1
ATOM 684 C CA . ARG A 1 90 ? -14.318 -0.191 5.243 1.00 97.50 90 ARG A CA 1
ATOM 685 C C . ARG A 1 90 ? -14.575 1.098 6.014 1.00 97.50 90 ARG A C 1
ATOM 687 O O . ARG A 1 90 ? -15.724 1.425 6.269 1.00 97.50 90 ARG A O 1
ATOM 694 N N . GLU A 1 91 ? -13.515 1.816 6.362 1.00 96.44 91 GLU A N 1
ATOM 695 C CA . GLU A 1 91 ? -13.594 3.062 7.127 1.00 96.44 91 GLU A CA 1
ATOM 696 C C . GLU A 1 91 ? -13.767 4.310 6.245 1.00 96.44 91 GLU A C 1
ATOM 698 O O . GLU A 1 91 ? -13.701 5.425 6.743 1.00 96.44 91 GLU A O 1
ATOM 703 N N . GLY A 1 92 ? -14.011 4.135 4.942 1.00 96.50 92 GLY A N 1
ATOM 704 C CA . GLY A 1 92 ? -14.380 5.230 4.041 1.00 96.50 92 GLY A CA 1
ATOM 705 C C . GLY A 1 92 ? -13.220 6.103 3.560 1.00 96.50 92 GLY A C 1
ATOM 706 O O . GLY A 1 92 ? -13.462 7.113 2.911 1.00 96.50 92 GLY A O 1
ATOM 707 N N . TYR A 1 93 ? -11.963 5.718 3.803 1.00 97.31 93 TYR A N 1
ATOM 708 C CA . TYR A 1 93 ? -10.804 6.500 3.355 1.00 97.31 93 TYR A CA 1
ATOM 709 C C . TYR A 1 93 ? -10.561 6.396 1.849 1.00 97.31 93 TYR A C 1
ATOM 711 O O . TYR A 1 93 ? -9.899 7.261 1.281 1.00 97.31 93 TYR A O 1
ATOM 719 N N . VAL A 1 94 ? -11.064 5.329 1.227 1.00 97.00 94 VAL A N 1
ATOM 720 C CA . VAL A 1 94 ? -10.755 4.940 -0.150 1.00 97.00 94 VAL A CA 1
ATOM 721 C C . VAL A 1 94 ? -12.044 4.571 -0.874 1.00 97.00 94 VAL A C 1
ATOM 723 O O . VAL A 1 94 ? -12.844 3.783 -0.359 1.00 97.00 94 VAL A O 1
ATOM 726 N N . SER A 1 95 ? -12.240 5.104 -2.083 1.00 96.75 95 SER A N 1
ATOM 727 C CA . SER A 1 95 ? -13.388 4.743 -2.928 1.00 96.75 95 SER A CA 1
ATOM 728 C C . SER A 1 95 ? -13.269 3.310 -3.471 1.00 96.75 95 SER A C 1
ATOM 730 O O . SER A 1 95 ? -12.215 2.679 -3.403 1.00 96.75 95 SER A O 1
ATOM 732 N N . HIS A 1 96 ? -14.340 2.746 -4.041 1.00 96.88 96 HIS A N 1
ATOM 733 C CA . HIS A 1 96 ? -14.250 1.399 -4.623 1.00 96.88 96 HIS A CA 1
ATOM 734 C C . HIS A 1 96 ? -13.263 1.325 -5.803 1.00 96.88 96 HIS A C 1
ATOM 736 O O . HIS A 1 96 ? -12.472 0.388 -5.877 1.00 96.88 96 HIS A O 1
ATOM 742 N N . GLN A 1 97 ? -13.263 2.324 -6.690 1.00 97.56 97 GLN A N 1
ATOM 743 C CA . GLN A 1 97 ? -12.344 2.369 -7.832 1.00 97.56 97 GLN A CA 1
ATOM 744 C C . GLN A 1 97 ? -10.887 2.510 -7.380 1.00 97.56 97 GLN A C 1
ATOM 746 O O . GLN A 1 97 ? -10.007 1.792 -7.852 1.00 97.56 97 GLN A O 1
ATOM 751 N N . GLU A 1 98 ? -10.638 3.385 -6.408 1.00 97.06 98 GLU A N 1
ATOM 752 C CA . GLU A 1 98 ? -9.308 3.596 -5.838 1.00 97.06 98 GLU A CA 1
ATOM 753 C C . GLU A 1 98 ? -8.796 2.343 -5.113 1.00 97.06 98 GLU A C 1
ATOM 755 O O . GLU A 1 98 ? -7.633 1.971 -5.257 1.00 97.06 98 GLU A O 1
ATOM 760 N N . TYR A 1 99 ? -9.683 1.624 -4.416 1.00 97.50 99 TYR A N 1
ATOM 761 C CA . TYR A 1 99 ? -9.375 0.331 -3.811 1.00 97.50 99 TYR A CA 1
ATOM 762 C C . TYR A 1 99 ? -8.889 -0.680 -4.857 1.00 97.50 99 TYR A C 1
ATOM 764 O O . TYR A 1 99 ? -7.873 -1.342 -4.642 1.00 97.50 99 TYR A O 1
ATOM 772 N N . LEU A 1 100 ? -9.589 -0.802 -5.990 1.00 97.06 100 LEU A N 1
ATOM 773 C CA . LEU A 1 100 ? -9.206 -1.727 -7.060 1.00 97.06 100 LEU A CA 1
ATOM 774 C C . LEU A 1 100 ? -7.859 -1.344 -7.680 1.00 97.06 100 LEU A C 1
ATOM 776 O O . LEU A 1 100 ? -7.018 -2.220 -7.889 1.00 97.06 100 LEU A O 1
ATOM 780 N N . LEU A 1 101 ? -7.636 -0.048 -7.913 1.00 96.44 101 LEU A N 1
ATOM 781 C CA . LEU A 1 101 ? -6.384 0.475 -8.456 1.00 96.44 101 LEU A CA 1
ATOM 782 C C . LEU A 1 101 ? -5.196 0.174 -7.535 1.00 96.44 101 LEU A C 1
ATOM 784 O O . LEU A 1 101 ? -4.227 -0.449 -7.972 1.00 96.44 101 LEU A O 1
ATOM 788 N N . ILE A 1 102 ? -5.284 0.562 -6.258 1.00 97.50 102 ILE A N 1
ATOM 789 C CA . ILE A 1 102 ? -4.214 0.333 -5.277 1.00 97.50 102 ILE A CA 1
ATOM 790 C C . ILE A 1 102 ? -3.967 -1.169 -5.122 1.00 97.50 102 ILE A C 1
ATOM 792 O O . ILE A 1 102 ? -2.825 -1.623 -5.163 1.00 97.50 102 ILE A O 1
ATOM 796 N N . ARG A 1 103 ? -5.034 -1.971 -5.010 1.00 96.69 103 ARG A N 1
ATOM 797 C CA . ARG A 1 103 ? -4.922 -3.429 -4.880 1.00 96.69 103 ARG A CA 1
ATOM 798 C C . ARG A 1 103 ? -4.201 -4.061 -6.067 1.00 96.69 103 ARG A C 1
ATOM 800 O O . ARG A 1 103 ? -3.401 -4.971 -5.854 1.00 96.69 103 ARG A O 1
ATOM 807 N N . ARG A 1 104 ? -4.501 -3.615 -7.290 1.00 95.50 104 ARG A N 1
ATOM 808 C CA . ARG A 1 104 ? -3.852 -4.098 -8.513 1.00 95.50 104 ARG A CA 1
ATOM 809 C C . ARG A 1 104 ? -2.358 -3.790 -8.479 1.00 95.50 104 ARG A C 1
ATOM 811 O O . ARG A 1 104 ? -1.568 -4.721 -8.508 1.00 95.50 104 ARG A O 1
ATOM 818 N N . VAL A 1 105 ? -1.977 -2.527 -8.287 1.00 95.81 105 VAL A N 1
ATOM 819 C CA . VAL A 1 105 ? -0.559 -2.124 -8.276 1.00 95.81 105 VAL A CA 1
ATOM 820 C C . VAL A 1 105 ? 0.230 -2.827 -7.171 1.00 95.81 105 VAL A C 1
ATOM 822 O O . VAL A 1 105 ? 1.308 -3.350 -7.424 1.00 95.81 105 VAL A O 1
ATOM 825 N N . LEU A 1 106 ? -0.312 -2.922 -5.953 1.00 96.00 106 LEU A N 1
ATOM 826 C CA . LEU A 1 106 ? 0.363 -3.624 -4.854 1.00 96.00 106 LEU A CA 1
ATOM 827 C C . LEU A 1 106 ? 0.517 -5.129 -5.118 1.00 96.00 106 LEU A C 1
ATOM 829 O O . LEU A 1 106 ? 1.497 -5.744 -4.690 1.00 96.00 106 LEU A O 1
ATOM 833 N N . ARG A 1 107 ? -0.452 -5.747 -5.804 1.00 94.44 107 ARG A N 1
ATOM 834 C CA . ARG A 1 107 ? -0.343 -7.141 -6.247 1.00 94.44 107 ARG A CA 1
ATOM 835 C C . ARG A 1 107 ? 0.759 -7.282 -7.291 1.00 94.44 107 ARG A C 1
ATOM 837 O O . ARG A 1 107 ? 1.534 -8.227 -7.183 1.00 94.44 107 ARG A O 1
ATOM 844 N N . ASP A 1 108 ? 0.818 -6.372 -8.251 1.00 93.00 108 ASP A N 1
ATOM 845 C CA . ASP A 1 108 ? 1.749 -6.455 -9.371 1.00 93.00 108 ASP A CA 1
ATOM 846 C C . ASP A 1 108 ? 3.190 -6.211 -8.892 1.00 93.00 108 ASP A C 1
ATOM 848 O O . ASP A 1 108 ? 4.058 -7.033 -9.163 1.00 93.00 108 ASP A O 1
ATOM 852 N N . LEU A 1 109 ? 3.421 -5.215 -8.024 1.00 94.06 109 LEU A N 1
ATOM 853 C CA . LEU A 1 109 ? 4.707 -5.013 -7.336 1.00 94.06 109 LEU A CA 1
ATOM 854 C C . LEU A 1 109 ? 5.159 -6.259 -6.563 1.00 94.06 109 LEU A C 1
ATOM 856 O O . LEU A 1 109 ? 6.327 -6.637 -6.611 1.00 94.06 109 LEU A O 1
ATOM 860 N N . ARG A 1 110 ? 4.239 -6.933 -5.860 1.00 93.44 110 ARG A N 1
ATOM 861 C CA . ARG A 1 110 ? 4.544 -8.199 -5.173 1.00 93.44 110 ARG A CA 1
ATOM 862 C C . ARG A 1 110 ? 4.891 -9.312 -6.157 1.00 93.44 110 ARG A C 1
ATOM 864 O O . ARG A 1 110 ? 5.785 -10.096 -5.863 1.00 93.44 110 ARG A O 1
ATOM 871 N N . CYS A 1 111 ? 4.175 -9.399 -7.274 1.00 91.31 111 CYS A N 1
ATOM 872 C CA . CYS A 1 111 ? 4.438 -10.394 -8.308 1.00 91.31 111 CYS A CA 1
ATOM 873 C C . CYS A 1 111 ? 5.840 -10.198 -8.888 1.00 91.31 111 CYS A C 1
ATOM 875 O O . CYS A 1 111 ? 6.647 -11.118 -8.810 1.00 91.31 111 CYS A O 1
ATOM 877 N N . ILE A 1 112 ? 6.159 -8.979 -9.339 1.00 90.75 112 ILE A N 1
ATOM 878 C CA . ILE A 1 112 ? 7.470 -8.622 -9.898 1.00 90.75 112 ILE A CA 1
ATOM 879 C C . ILE A 1 112 ? 8.574 -8.883 -8.864 1.00 90.75 112 ILE A C 1
ATOM 881 O O . ILE A 1 112 ? 9.581 -9.521 -9.159 1.00 90.75 112 ILE A O 1
ATOM 885 N N . ARG A 1 113 ? 8.366 -8.489 -7.598 1.00 91.69 113 ARG A N 1
ATOM 886 C CA . ARG A 1 113 ? 9.316 -8.800 -6.517 1.00 91.69 113 ARG A CA 1
ATOM 887 C C . ARG A 1 113 ? 9.542 -10.297 -6.341 1.00 91.69 113 ARG A C 1
ATOM 889 O O . ARG A 1 113 ? 10.670 -10.728 -6.135 1.00 91.69 113 ARG A O 1
ATOM 896 N N . ASN A 1 114 ? 8.485 -11.094 -6.408 1.00 89.75 114 ASN A N 1
ATOM 897 C CA . ASN A 1 114 ? 8.591 -12.537 -6.245 1.00 89.75 114 ASN A CA 1
ATOM 898 C C . ASN A 1 114 ? 9.220 -13.225 -7.462 1.00 89.75 114 ASN A C 1
ATOM 900 O O . ASN A 1 114 ? 9.947 -14.190 -7.257 1.00 89.75 114 ASN A O 1
ATOM 904 N N . SER A 1 115 ? 8.992 -12.746 -8.689 1.00 88.19 115 SER A N 1
ATOM 905 C CA . SER A 1 115 ? 9.637 -13.302 -9.886 1.00 88.19 115 SER A CA 1
ATOM 906 C C . SER A 1 115 ? 11.143 -13.047 -9.901 1.00 88.19 115 SER A C 1
ATOM 908 O O . SER A 1 115 ? 11.892 -13.900 -10.361 1.00 88.19 115 SER A O 1
ATOM 910 N N . MET A 1 116 ? 11.599 -11.927 -9.326 1.00 86.88 116 MET A N 1
ATOM 911 C CA . MET A 1 116 ? 13.030 -11.666 -9.116 1.00 86.88 116 MET A CA 1
ATOM 912 C C . MET A 1 116 ? 13.662 -12.618 -8.086 1.00 86.88 116 MET A C 1
ATOM 914 O O . MET A 1 116 ? 14.816 -13.006 -8.224 1.00 86.88 116 MET A O 1
ATOM 918 N N . LEU A 1 117 ? 12.916 -12.997 -7.042 1.00 84.38 117 LEU A N 1
ATOM 919 C CA . LEU A 1 117 ? 13.413 -13.866 -5.965 1.00 84.38 117 LEU A CA 1
ATOM 920 C C . LEU A 1 117 ? 13.270 -15.364 -6.265 1.00 84.38 117 LEU A C 1
ATOM 922 O O . LEU A 1 117 ? 13.971 -16.187 -5.672 1.00 84.38 117 LEU A O 1
ATOM 926 N N . HIS A 1 118 ? 12.333 -15.733 -7.136 1.00 82.06 118 HIS A N 1
ATOM 927 C CA . HIS A 1 118 ? 11.984 -17.115 -7.430 1.00 82.06 118 HIS A CA 1
ATOM 928 C C . HIS A 1 118 ? 11.903 -17.325 -8.947 1.00 82.06 118 HIS A C 1
ATOM 930 O O . HIS A 1 118 ? 10.888 -16.976 -9.553 1.00 82.06 118 HIS A O 1
ATOM 936 N N . PRO A 1 119 ? 12.907 -17.981 -9.558 1.00 68.31 119 PRO A N 1
ATOM 937 C CA . PRO A 1 119 ? 12.925 -18.255 -10.999 1.00 68.31 119 PRO A CA 1
ATOM 938 C C . PRO A 1 119 ? 11.734 -19.096 -11.491 1.00 68.31 119 PRO A C 1
ATOM 940 O O . PRO A 1 119 ? 11.399 -19.073 -12.667 1.00 68.31 119 PRO A O 1
ATOM 943 N N . ILE A 1 120 ? 11.079 -19.833 -10.585 1.00 68.31 120 ILE A N 1
ATOM 944 C CA . ILE A 1 120 ? 9.921 -20.704 -10.855 1.00 68.31 120 ILE A CA 1
ATOM 945 C C . ILE A 1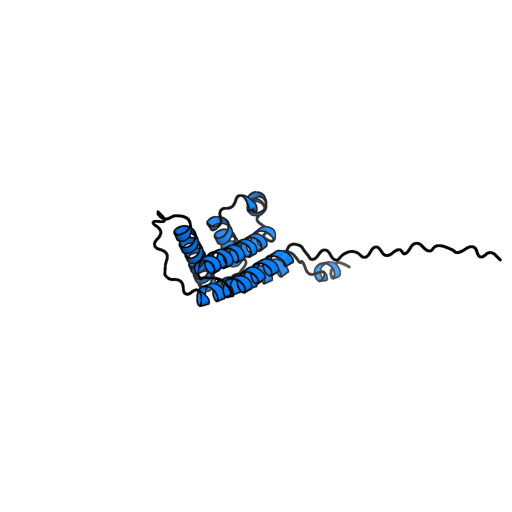 120 ? 8.593 -19.980 -10.540 1.00 68.31 120 ILE A C 1
ATOM 947 O O . ILE A 1 120 ? 7.559 -20.607 -10.310 1.00 68.31 120 ILE A O 1
ATOM 951 N N . CYS A 1 121 ? 8.588 -18.646 -10.454 1.00 69.88 121 CYS A N 1
ATOM 952 C CA . CYS A 1 121 ? 7.349 -17.907 -10.246 1.00 69.88 121 CYS A CA 1
ATOM 953 C C . CYS A 1 121 ? 6.434 -18.073 -11.471 1.00 69.88 121 CYS A C 1
ATOM 955 O O . CYS A 1 121 ? 6.651 -17.473 -12.516 1.00 69.88 121 CYS A O 1
ATOM 957 N N . VAL A 1 122 ? 5.394 -18.898 -11.331 1.00 65.31 122 VAL A N 1
ATOM 958 C CA . VAL A 1 122 ? 4.390 -19.159 -12.379 1.00 65.31 122 VAL A CA 1
ATOM 959 C C . VAL A 1 122 ? 3.315 -18.068 -12.477 1.00 65.31 122 VAL A C 1
ATOM 961 O O . VAL A 1 122 ? 2.404 -18.164 -13.301 1.00 65.31 122 VAL A O 1
ATOM 964 N N . GLU A 1 123 ? 3.370 -17.038 -11.623 1.00 68.44 123 GLU A N 1
ATOM 965 C CA . GLU A 1 123 ? 2.431 -15.918 -11.698 1.00 68.44 123 GLU A CA 1
ATOM 966 C C . GLU A 1 123 ? 2.772 -15.054 -12.924 1.00 68.44 123 GLU A C 1
ATOM 968 O O . GLU A 1 123 ? 3.870 -14.513 -13.033 1.00 68.44 123 GLU A O 1
ATOM 973 N N . ARG A 1 124 ? 1.816 -14.888 -13.850 1.00 67.00 124 ARG A N 1
ATOM 974 C CA . ARG A 1 124 ? 1.929 -13.878 -14.912 1.00 67.00 124 ARG A CA 1
ATOM 975 C C . ARG A 1 124 ? 1.832 -12.492 -14.279 1.00 67.00 124 ARG A C 1
ATOM 977 O O . ARG A 1 124 ? 0.731 -12.026 -13.977 1.00 67.00 124 ARG A O 1
ATOM 984 N N . CYS A 1 125 ? 2.976 -11.856 -14.060 1.00 75.81 125 CYS A N 1
ATOM 985 C CA . CYS A 1 125 ? 3.029 -10.475 -13.603 1.00 75.81 125 CYS A CA 1
ATOM 986 C C . CYS A 1 125 ? 2.623 -9.550 -14.749 1.00 75.81 125 CYS A C 1
ATOM 988 O O . CYS A 1 125 ? 3.157 -9.651 -15.850 1.00 75.81 125 CYS A O 1
ATOM 990 N N . SER A 1 126 ? 1.655 -8.666 -14.509 1.00 77.81 126 SER A N 1
ATOM 991 C CA . SER A 1 126 ? 1.339 -7.616 -15.473 1.00 77.81 126 SER A CA 1
ATOM 992 C C . SER A 1 126 ? 2.482 -6.617 -15.543 1.00 77.81 126 SER A C 1
ATOM 994 O O . SER A 1 126 ? 3.049 -6.234 -14.515 1.00 77.81 126 SER A O 1
ATOM 996 N N . GLU A 1 127 ? 2.769 -6.155 -16.757 1.00 75.88 127 GLU A N 1
ATOM 997 C CA . GLU A 1 127 ? 3.629 -4.999 -16.957 1.00 75.88 127 GLU A CA 1
ATOM 998 C C . GLU A 1 127 ? 3.037 -3.821 -16.186 1.00 75.88 127 GLU A C 1
ATOM 1000 O O . GLU A 1 127 ? 1.881 -3.432 -16.371 1.00 75.88 127 GLU A O 1
ATOM 1005 N N . THR A 1 128 ? 3.817 -3.313 -15.240 1.00 80.88 128 THR A N 1
ATOM 1006 C CA . THR A 1 128 ? 3.444 -2.163 -14.429 1.00 80.88 128 THR A CA 1
ATOM 1007 C C . THR A 1 128 ? 4.483 -1.095 -14.673 1.00 80.88 128 THR A C 1
ATOM 1009 O O . THR A 1 128 ? 5.647 -1.274 -14.323 1.00 80.88 128 THR A O 1
ATOM 1012 N N . ASP A 1 129 ? 4.051 0.018 -15.256 1.00 89.12 129 ASP A N 1
ATOM 1013 C CA . ASP A 1 129 ? 4.890 1.200 -15.386 1.00 89.12 129 ASP A CA 1
ATOM 1014 C C . ASP A 1 129 ? 5.339 1.681 -13.995 1.00 89.12 129 ASP A C 1
ATOM 1016 O O . ASP A 1 129 ? 4.519 1.910 -13.096 1.00 89.12 129 ASP A O 1
ATOM 1020 N N . LEU A 1 130 ? 6.654 1.816 -13.814 1.00 89.62 130 LEU A N 1
ATOM 1021 C CA . LEU A 1 130 ? 7.259 2.129 -12.522 1.00 89.62 130 LEU A CA 1
ATOM 1022 C C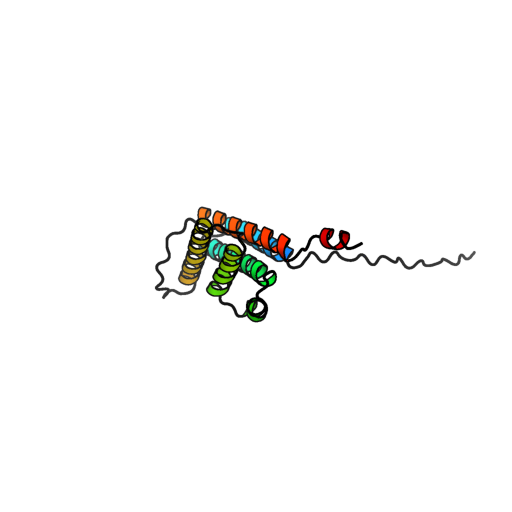 . LEU A 1 130 ? 6.846 3.523 -12.033 1.00 89.62 130 LEU A C 1
ATOM 1024 O O . LEU A 1 130 ? 6.583 3.699 -10.843 1.00 89.62 130 LEU A O 1
ATOM 1028 N N . SER A 1 131 ? 6.719 4.494 -12.943 1.00 90.31 131 SER A N 1
ATOM 1029 C CA . SER A 1 131 ? 6.270 5.853 -12.614 1.00 90.31 131 SER A CA 1
ATOM 1030 C C . SER A 1 131 ? 4.840 5.843 -12.061 1.00 90.31 131 SER A C 1
ATOM 1032 O O . SER A 1 131 ? 4.561 6.369 -10.976 1.00 90.31 131 SER A O 1
ATOM 1034 N N . SER A 1 132 ? 3.944 5.130 -12.741 1.00 92.00 132 SER A N 1
ATOM 1035 C CA . SER A 1 132 ? 2.569 4.906 -12.295 1.00 92.00 132 SER A CA 1
ATOM 1036 C C . SER A 1 132 ? 2.511 4.175 -10.950 1.00 92.00 132 SER A C 1
ATOM 1038 O O . SER A 1 132 ? 1.719 4.542 -10.075 1.00 92.00 132 SER A O 1
ATOM 1040 N N . ALA A 1 133 ? 3.369 3.170 -10.741 1.00 94.56 133 ALA A N 1
ATOM 1041 C CA . ALA A 1 133 ? 3.452 2.450 -9.474 1.00 94.56 133 ALA A CA 1
ATOM 1042 C C . ALA A 1 133 ? 3.882 3.364 -8.318 1.00 94.56 133 ALA A C 1
ATOM 1044 O O . ALA A 1 133 ? 3.243 3.342 -7.264 1.00 94.56 133 ALA A O 1
ATOM 1045 N N . ILE A 1 134 ? 4.901 4.208 -8.524 1.00 95.75 134 ILE A N 1
ATOM 1046 C CA . ILE A 1 134 ? 5.346 5.212 -7.545 1.00 95.75 134 ILE A CA 1
ATOM 1047 C C . ILE A 1 134 ? 4.177 6.116 -7.149 1.00 95.75 134 ILE A C 1
ATOM 1049 O O . ILE A 1 134 ? 3.927 6.303 -5.957 1.00 95.75 134 ILE A O 1
ATOM 1053 N N . GLY A 1 135 ? 3.432 6.647 -8.125 1.00 96.44 135 GLY A N 1
ATOM 1054 C CA . GLY A 1 135 ? 2.282 7.516 -7.862 1.00 96.44 135 GLY A CA 1
ATOM 1055 C C . GLY A 1 135 ? 1.212 6.840 -7.000 1.00 96.44 135 GLY A C 1
ATOM 1056 O O . GLY A 1 135 ? 0.720 7.424 -6.031 1.00 96.44 135 GLY A O 1
ATOM 1057 N N . VAL A 1 136 ? 0.893 5.578 -7.293 1.00 97.19 136 VAL A N 1
ATOM 1058 C CA . VAL A 1 136 ? -0.099 4.809 -6.528 1.00 97.19 136 VAL A CA 1
ATOM 1059 C C . VAL A 1 136 ? 0.399 4.458 -5.123 1.00 97.19 136 VAL A C 1
ATOM 1061 O O . VAL A 1 136 ? -0.379 4.540 -4.171 1.00 97.19 136 VAL A O 1
ATOM 1064 N N . VAL A 1 137 ? 1.682 4.124 -4.953 1.00 97.69 137 VAL A N 1
ATOM 1065 C CA . VAL A 1 137 ? 2.260 3.858 -3.626 1.00 97.69 137 VAL A CA 1
ATOM 1066 C C . VAL A 1 137 ? 2.317 5.136 -2.786 1.00 97.69 137 VAL A C 1
ATOM 1068 O O . VAL A 1 137 ? 1.888 5.105 -1.635 1.00 97.69 137 VAL A O 1
ATOM 1071 N N . LYS A 1 138 ? 2.737 6.277 -3.353 1.00 97.25 138 LYS A N 1
ATOM 1072 C CA . LYS A 1 138 ? 2.686 7.586 -2.672 1.00 97.25 138 LYS A CA 1
ATOM 1073 C C . LYS A 1 138 ? 1.272 7.911 -2.196 1.00 97.25 138 LYS A C 1
ATOM 1075 O O . LYS A 1 138 ? 1.075 8.304 -1.049 1.00 97.25 138 LYS A O 1
ATOM 1080 N N . ARG A 1 139 ? 0.271 7.679 -3.049 1.00 96.94 139 ARG A N 1
ATOM 1081 C CA . ARG A 1 139 ? -1.140 7.865 -2.690 1.00 96.94 139 ARG A CA 1
ATOM 1082 C C . ARG A 1 139 ? -1.572 6.941 -1.550 1.00 96.94 139 ARG A C 1
ATOM 1084 O O . ARG A 1 139 ? -2.241 7.392 -0.627 1.00 96.94 139 ARG A O 1
ATOM 1091 N N . PHE A 1 140 ? -1.173 5.670 -1.580 1.00 98.06 140 PHE A N 1
ATOM 1092 C CA . PHE A 1 140 ? -1.448 4.732 -0.490 1.00 98.06 140 PHE A CA 1
ATOM 1093 C C . PHE A 1 140 ? -0.801 5.167 0.837 1.00 98.06 140 PHE A C 1
ATOM 1095 O O . PHE A 1 140 ? -1.455 5.086 1.875 1.00 98.06 140 PHE A O 1
ATOM 1102 N N . ILE A 1 141 ? 0.431 5.689 0.807 1.00 97.00 141 ILE A N 1
ATOM 1103 C CA . ILE A 1 141 ? 1.114 6.244 1.988 1.00 97.00 141 ILE A CA 1
ATOM 1104 C C . ILE A 1 141 ? 0.371 7.478 2.517 1.00 97.00 141 ILE A C 1
ATOM 1106 O O . ILE A 1 141 ? 0.118 7.558 3.712 1.00 97.00 141 ILE A O 1
ATOM 1110 N N . ALA A 1 142 ? -0.057 8.401 1.651 1.00 96.06 142 ALA A N 1
ATOM 1111 C CA . ALA A 1 142 ? -0.821 9.580 2.070 1.00 96.06 142 ALA A CA 1
ATOM 1112 C C . ALA A 1 142 ? -2.166 9.210 2.730 1.00 96.06 142 ALA A C 1
ATOM 1114 O O . ALA A 1 142 ? -2.577 9.816 3.718 1.00 96.06 142 ALA A O 1
ATOM 1115 N N . LEU A 1 143 ? -2.844 8.176 2.220 1.00 96.94 143 LEU A N 1
ATOM 1116 C CA . LEU A 1 143 ? -4.059 7.636 2.836 1.00 96.94 143 LEU A CA 1
ATOM 1117 C C . LEU A 1 143 ? -3.780 6.988 4.197 1.00 96.94 143 LEU A C 1
ATOM 1119 O O . LEU A 1 143 ? -4.576 7.149 5.123 1.00 96.94 143 LEU A O 1
ATOM 1123 N N . ALA A 1 144 ? -2.667 6.257 4.313 1.00 96.06 144 ALA A N 1
ATOM 1124 C CA . ALA A 1 144 ? -2.207 5.696 5.578 1.00 96.06 144 ALA A CA 1
ATOM 1125 C C . ALA A 1 144 ? -1.927 6.801 6.600 1.00 96.06 144 ALA A C 1
ATOM 1127 O O . ALA A 1 144 ? -2.310 6.670 7.756 1.00 96.06 144 ALA A O 1
ATOM 1128 N N . ASP A 1 145 ? -1.310 7.898 6.168 1.00 94.31 145 ASP A N 1
ATOM 1129 C CA . ASP A 1 145 ? -0.991 9.037 7.020 1.00 94.31 145 ASP A CA 1
ATOM 1130 C C . ASP A 1 145 ? -2.238 9.725 7.558 1.00 94.31 145 ASP A C 1
ATOM 1132 O O . ASP A 1 145 ? -2.401 9.839 8.772 1.00 94.31 145 ASP A O 1
ATOM 1136 N N . ARG A 1 146 ? -3.193 10.040 6.675 1.00 94.50 146 ARG A N 1
ATOM 1137 C CA . ARG A 1 146 ? -4.492 10.581 7.088 1.00 94.50 146 ARG A CA 1
ATOM 1138 C C . ARG A 1 146 ? -5.192 9.665 8.098 1.00 94.50 146 ARG A C 1
ATOM 1140 O O . ARG A 1 146 ? -5.703 10.134 9.110 1.00 94.50 146 ARG A O 1
ATOM 1147 N N . TYR A 1 147 ? -5.185 8.354 7.849 1.00 94.88 147 TYR A N 1
ATOM 1148 C CA . TYR A 1 147 ? -5.767 7.367 8.760 1.00 94.88 147 TYR A CA 1
ATOM 1149 C C . TYR A 1 147 ? -5.090 7.358 10.135 1.00 94.88 147 TYR A C 1
ATOM 1151 O O . TYR A 1 147 ? -5.769 7.386 11.158 1.00 94.88 147 TYR A O 1
ATOM 1159 N N . VAL A 1 148 ? -3.756 7.306 10.165 1.00 92.81 148 VAL A N 1
ATOM 1160 C CA . VAL A 1 148 ? -2.964 7.266 11.402 1.00 92.81 148 VAL A CA 1
ATOM 1161 C C . VAL A 1 148 ? -3.191 8.535 12.215 1.00 92.81 148 VAL A C 1
ATOM 1163 O O . VAL A 1 148 ? -3.494 8.442 13.402 1.00 92.81 148 VAL A O 1
ATOM 1166 N N . VAL A 1 149 ? -3.134 9.708 11.579 1.00 90.00 149 VAL A N 1
ATOM 1167 C CA . VAL A 1 149 ? -3.395 10.988 12.249 1.00 90.00 149 VAL A CA 1
ATOM 1168 C C . VAL A 1 149 ? -4.793 10.997 12.867 1.00 90.00 149 VAL A C 1
ATOM 1170 O O . VAL A 1 149 ? -4.927 11.308 14.041 1.00 90.00 149 VAL A O 1
ATOM 1173 N N . GLU A 1 150 ? -5.832 10.591 12.141 1.00 90.56 150 GLU A N 1
ATOM 1174 C CA . GLU A 1 150 ? -7.204 10.645 12.663 1.00 90.56 150 GLU A CA 1
ATOM 1175 C C . GLU A 1 150 ? -7.522 9.573 13.721 1.00 90.56 150 GLU A C 1
ATOM 1177 O O . GLU A 1 150 ? -8.368 9.797 14.589 1.00 90.56 150 GLU A O 1
ATOM 1182 N N . LYS A 1 151 ? -6.909 8.384 13.644 1.00 89.00 151 LYS A N 1
ATOM 1183 C CA . LYS A 1 151 ? -7.259 7.242 14.513 1.00 89.00 151 LYS A CA 1
ATOM 1184 C C . LYS A 1 151 ? -6.339 7.061 15.709 1.00 89.00 151 LYS A C 1
ATOM 1186 O O . LYS A 1 151 ? -6.810 6.583 16.739 1.00 89.00 151 LYS A O 1
ATOM 1191 N N . CYS A 1 152 ? -5.066 7.416 15.578 1.00 83.81 152 CYS A N 1
ATOM 1192 C CA . CYS A 1 152 ? -4.083 7.305 16.653 1.00 83.81 152 CYS A CA 1
ATOM 1193 C C . CYS A 1 152 ? -3.841 8.625 17.390 1.00 83.81 152 CYS A C 1
ATOM 1195 O O . CYS A 1 152 ? -3.407 8.594 18.538 1.00 83.81 152 CYS A O 1
ATOM 1197 N N . ARG A 1 153 ? -4.193 9.776 16.799 1.00 69.81 153 ARG A N 1
ATOM 1198 C CA . ARG A 1 153 ? -4.257 11.052 17.521 1.00 69.81 153 ARG A CA 1
ATOM 1199 C C . ARG A 1 153 ? -5.711 11.483 17.688 1.00 69.81 153 ARG A C 1
ATOM 1201 O O . ARG A 1 153 ? -6.219 12.245 16.866 1.00 69.81 153 ARG A O 1
ATOM 1208 N N . PRO A 1 154 ? -6.413 11.052 18.749 1.00 52.16 154 PRO A N 1
ATOM 1209 C CA . PRO A 1 154 ? -7.571 11.817 19.171 1.00 52.16 154 PRO A CA 1
ATOM 1210 C C . PRO A 1 154 ? -7.075 13.232 19.494 1.00 52.16 154 PRO A C 1
ATOM 1212 O O . PRO A 1 154 ? -6.170 13.422 20.304 1.00 52.16 154 PRO A O 1
ATOM 1215 N N . SER A 1 155 ? -7.608 14.215 18.772 1.00 46.34 155 SER A N 1
ATOM 1216 C CA . SER A 1 155 ? -7.373 15.631 19.031 1.00 46.34 155 SER A CA 1
ATOM 1217 C C . SER A 1 155 ? -7.516 15.922 20.528 1.00 46.34 155 SER A C 1
ATOM 1219 O O . SER A 1 155 ? -8.532 15.567 21.126 1.00 46.34 155 SER A O 1
ATOM 1221 N N . ALA A 1 156 ? -6.545 16.633 21.108 1.00 45.03 156 ALA A N 1
ATOM 1222 C CA . ALA A 1 156 ? -6.623 17.181 22.465 1.00 45.03 156 ALA A CA 1
ATOM 1223 C C . ALA A 1 156 ? -7.863 18.084 22.686 1.00 45.03 156 ALA A C 1
ATOM 1225 O O . ALA A 1 156 ? -8.191 18.411 23.822 1.00 45.03 156 ALA A O 1
ATOM 1226 N N . ALA A 1 157 ? -8.591 18.452 21.622 1.00 43.03 157 ALA A N 1
ATOM 1227 C CA . ALA A 1 157 ? -9.875 19.145 21.712 1.00 43.03 157 ALA A CA 1
ATOM 1228 C C . ALA A 1 157 ? -11.026 18.263 22.243 1.00 43.03 157 ALA A C 1
ATOM 1230 O O . ALA A 1 157 ? -12.060 18.795 22.638 1.00 43.03 157 ALA A O 1
ATOM 1231 N N . ALA A 1 158 ? -10.876 16.933 22.274 1.00 46.34 158 ALA A N 1
ATOM 1232 C CA . ALA A 1 158 ? -11.857 16.055 22.916 1.00 46.34 158 ALA A CA 1
ATOM 1233 C C . ALA A 1 158 ? -11.774 16.110 24.455 1.00 46.34 158 ALA A C 1
ATOM 1235 O O . ALA A 1 158 ? -12.785 15.898 25.121 1.00 46.34 158 ALA A O 1
ATOM 1236 N N . ASP A 1 159 ? -10.612 16.471 25.013 1.00 42.50 159 ASP A N 1
ATOM 1237 C CA . ASP A 1 159 ? -10.408 16.592 26.464 1.00 42.50 159 ASP A CA 1
ATOM 1238 C C . ASP A 1 159 ? -10.779 17.986 27.004 1.00 42.50 159 ASP A C 1
ATOM 1240 O O . ASP A 1 159 ? -11.038 18.138 28.198 1.00 42.50 159 ASP A O 1
ATOM 1244 N N . SER A 1 160 ? -10.868 19.011 26.145 1.00 42.72 160 SER A N 1
ATOM 1245 C CA . SER A 1 160 ? -11.319 20.357 26.539 1.00 42.72 160 SER A CA 1
ATOM 1246 C C . SER A 1 160 ? -12.841 20.519 26.578 1.00 42.72 160 SER A C 1
ATOM 1248 O O . SER A 1 160 ? -13.319 21.539 27.054 1.00 42.72 160 SER A O 1
ATOM 1250 N N . ALA A 1 161 ? -13.605 19.542 26.080 1.00 42.78 161 ALA A N 1
ATOM 1251 C CA . ALA A 1 161 ? -15.071 19.541 26.126 1.00 42.78 161 ALA A CA 1
ATOM 1252 C C . ALA A 1 161 ? -15.641 18.827 27.373 1.00 42.78 161 ALA A C 1
ATOM 1254 O O . ALA A 1 161 ? -16.855 18.693 27.504 1.00 42.78 161 ALA A O 1
ATOM 1255 N N . ILE A 1 162 ? -14.767 18.350 28.271 1.00 51.28 162 ILE A N 1
ATOM 1256 C CA . ILE A 1 162 ? -15.117 17.634 29.515 1.00 51.28 162 ILE A CA 1
ATOM 1257 C C . ILE A 1 162 ? -14.772 18.481 30.765 1.00 51.28 162 ILE A C 1
ATOM 1259 O O . ILE A 1 162 ? -14.794 17.982 31.887 1.00 51.28 162 ILE A O 1
ATOM 1263 N N . ARG A 1 163 ? -14.470 19.777 30.614 1.00 38.78 163 ARG A N 1
ATOM 1264 C CA . ARG A 1 163 ? -14.267 20.689 31.752 1.00 38.78 163 ARG A CA 1
ATOM 1265 C C . ARG A 1 163 ? -15.232 21.856 31.733 1.00 38.78 163 ARG A C 1
ATOM 1267 O O . ARG A 1 163 ? -15.373 22.465 30.654 1.00 38.78 163 ARG A O 1
#

pLDDT: mean 82.07, std 20.59, range [30.39, 98.06]